Protein AF-A0A5N5F426-F1 (afdb_monomer_lite)

Structure (mmCIF, N/CA/C/O backbone):
data_AF-A0A5N5F426-F1
#
_entry.id   AF-A0A5N5F426-F1
#
loop_
_atom_site.group_PDB
_atom_site.id
_atom_site.type_symbol
_atom_site.label_atom_id
_atom_site.label_alt_id
_atom_site.label_comp_id
_atom_site.label_asym_id
_atom_site.l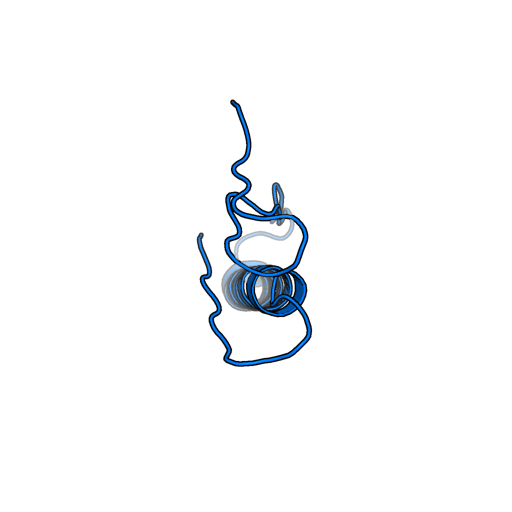abel_entity_id
_atom_site.label_seq_id
_atom_site.pdbx_PDB_ins_code
_atom_site.Cartn_x
_atom_site.Cartn_y
_atom_site.Cartn_z
_atom_site.occupancy
_atom_site.B_iso_or_equiv
_atom_site.auth_seq_id
_atom_site.auth_comp_id
_atom_site.auth_asym_id
_atom_site.auth_atom_id
_atom_site.pdbx_PDB_model_num
ATOM 1 N N . MET A 1 1 ? -1.327 -3.997 -9.449 1.00 89.88 1 MET A N 1
ATOM 2 C CA . MET A 1 1 ? -0.793 -4.943 -8.447 1.00 89.88 1 MET A CA 1
ATOM 3 C C . MET A 1 1 ? -1.510 -4.627 -7.158 1.00 89.88 1 MET A C 1
ATOM 5 O O . MET A 1 1 ? -1.666 -3.449 -6.867 1.00 89.88 1 MET A O 1
ATOM 9 N N . GLU A 1 2 ? -1.985 -5.638 -6.449 1.00 95.19 2 GLU A N 1
ATOM 10 C CA . GLU A 1 2 ? -2.855 -5.462 -5.286 1.00 95.19 2 GLU A CA 1
ATOM 11 C C . GLU A 1 2 ? -2.267 -6.205 -4.090 1.00 95.19 2 GLU A C 1
ATOM 13 O O . GLU A 1 2 ? -1.557 -7.200 -4.257 1.00 95.19 2 GLU A O 1
ATOM 18 N N . ALA A 1 3 ? -2.525 -5.689 -2.892 1.00 97.44 3 ALA A N 1
ATOM 19 C CA . ALA A 1 3 ? -2.109 -6.301 -1.642 1.00 97.44 3 ALA A CA 1
ATOM 20 C C . ALA A 1 3 ? -3.218 -6.138 -0.601 1.00 97.44 3 ALA A C 1
ATOM 22 O O . ALA A 1 3 ? -3.744 -5.041 -0.417 1.00 97.44 3 ALA A O 1
ATOM 23 N N . GLU A 1 4 ? -3.527 -7.225 0.099 1.00 97.62 4 GLU A N 1
ATOM 24 C CA . GLU A 1 4 ? -4.489 -7.253 1.196 1.00 97.62 4 GLU A CA 1
ATOM 25 C C . GLU A 1 4 ? -3.774 -7.640 2.493 1.00 97.62 4 GLU A C 1
ATOM 27 O O . GLU A 1 4 ? -2.892 -8.502 2.506 1.00 97.62 4 GLU A O 1
ATOM 32 N N . ALA A 1 5 ? -4.148 -6.987 3.589 1.00 97.56 5 ALA A N 1
ATOM 33 C CA . ALA A 1 5 ? -3.672 -7.306 4.924 1.00 97.56 5 ALA A CA 1
ATOM 34 C C . ALA A 1 5 ? -4.868 -7.409 5.873 1.00 97.56 5 ALA A C 1
ATOM 36 O O . ALA A 1 5 ? -5.801 -6.610 5.799 1.00 97.56 5 ALA A O 1
ATOM 37 N N . SER A 1 6 ? -4.818 -8.371 6.793 1.00 96.94 6 SER A N 1
ATOM 38 C CA . SER A 1 6 ? -5.814 -8.543 7.849 1.00 96.94 6 SER A CA 1
ATOM 39 C C . SER A 1 6 ? -5.126 -8.819 9.184 1.00 96.94 6 SER A C 1
ATOM 41 O O . SER A 1 6 ? -4.053 -9.419 9.246 1.00 96.94 6 SER A O 1
ATOM 43 N N . SER A 1 7 ? -5.715 -8.321 10.272 1.00 96.44 7 SER A N 1
ATOM 44 C CA . SER A 1 7 ? -5.208 -8.533 11.627 1.00 96.44 7 SER A CA 1
ATOM 45 C C . SER A 1 7 ? -6.326 -8.382 12.651 1.00 96.44 7 SER A C 1
ATOM 47 O O . SER A 1 7 ? -7.275 -7.624 12.450 1.00 96.44 7 SER A O 1
ATOM 49 N N . THR A 1 8 ? -6.192 -9.083 13.777 1.00 94.88 8 THR A N 1
ATOM 50 C CA . THR A 1 8 ? -7.036 -8.878 14.959 1.00 94.88 8 THR A CA 1
ATOM 51 C C . THR A 1 8 ? -6.271 -7.987 15.934 1.00 94.88 8 THR A C 1
ATOM 53 O O . THR A 1 8 ? -5.490 -8.465 16.754 1.00 94.88 8 THR A O 1
ATOM 56 N N . GLY A 1 9 ? -6.452 -6.672 15.810 1.00 92.81 9 GLY A N 1
ATOM 57 C CA . GLY A 1 9 ? -5.707 -5.676 16.578 1.00 92.81 9 GLY A CA 1
ATOM 58 C C . GLY A 1 9 ? -6.522 -4.421 16.881 1.00 92.81 9 GLY A C 1
ATOM 59 O O . GLY A 1 9 ? -7.633 -4.239 16.391 1.00 92.81 9 GLY A O 1
ATOM 60 N N . LYS A 1 10 ? -5.961 -3.538 17.716 1.00 93.56 10 LYS A N 1
ATOM 61 C CA . LYS A 1 10 ? -6.589 -2.248 18.067 1.00 93.56 10 LYS A CA 1
ATOM 62 C C . LYS A 1 10 ? -6.406 -1.173 16.988 1.00 93.56 10 LYS A C 1
ATOM 64 O O . LYS A 1 10 ? -7.060 -0.136 17.053 1.00 93.56 10 LYS A O 1
ATOM 69 N N . THR A 1 11 ? -5.507 -1.403 16.037 1.00 94.06 11 THR A N 1
ATOM 70 C CA . THR A 1 11 ? -5.166 -0.487 14.946 1.00 94.06 11 THR A CA 1
ATOM 71 C C . THR A 1 11 ? -5.477 -1.139 13.607 1.00 94.06 11 THR A C 1
ATOM 73 O O . THR A 1 11 ? -5.445 -2.364 13.494 1.00 94.06 11 THR A O 1
ATOM 76 N N . GLY A 1 12 ? -5.780 -0.315 12.603 1.00 94.38 12 GLY A N 1
ATOM 77 C CA . GLY A 1 12 ? -5.926 -0.783 11.230 1.00 94.38 12 GLY A CA 1
ATOM 78 C C . GLY A 1 12 ? -4.599 -1.263 10.639 1.00 94.38 12 GLY A C 1
ATOM 79 O O . GLY A 1 12 ? -3.537 -1.078 11.241 1.00 94.38 12 GLY A O 1
ATOM 80 N N . VAL A 1 13 ? -4.699 -1.908 9.476 1.00 97.44 13 VAL A N 1
ATOM 81 C CA . VAL A 1 13 ? -3.568 -2.482 8.729 1.00 97.44 13 VAL A CA 1
ATOM 82 C C . VAL A 1 13 ? -3.352 -1.807 7.368 1.00 97.44 13 VAL A C 1
ATOM 84 O O . VAL A 1 13 ? -2.851 -2.406 6.415 1.00 97.44 13 VAL A O 1
ATOM 87 N 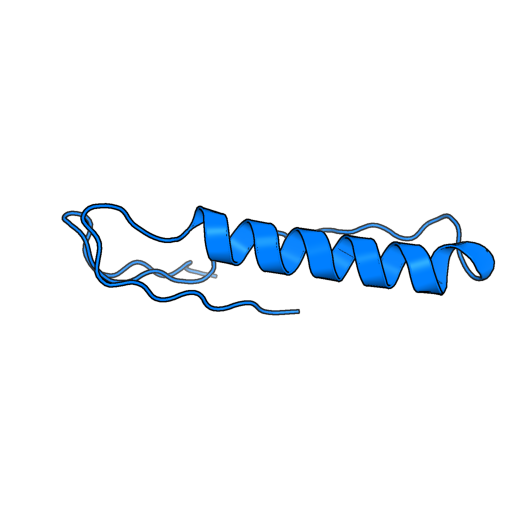N . GLU A 1 14 ? -3.762 -0.540 7.244 1.00 96.88 14 GLU A N 1
ATOM 88 C CA . GLU A 1 14 ? -3.639 0.225 5.999 1.00 96.88 14 GLU A CA 1
ATOM 89 C C . GLU A 1 14 ? -2.171 0.335 5.555 1.00 96.88 14 GLU A C 1
ATOM 91 O O . GLU A 1 14 ? -1.853 0.256 4.367 1.00 96.88 14 GLU A O 1
ATOM 96 N N . MET A 1 15 ? -1.259 0.488 6.519 1.00 97.19 15 MET A N 1
ATOM 97 C CA . MET A 1 15 ? 0.170 0.635 6.255 1.00 97.19 15 MET A CA 1
ATOM 98 C C . MET A 1 15 ? 0.819 -0.678 5.823 1.00 97.19 15 MET A C 1
ATOM 100 O O . MET A 1 15 ? 1.759 -0.654 5.036 1.00 97.19 15 MET A O 1
ATOM 104 N N . GLU A 1 16 ? 0.355 -1.814 6.326 1.00 97.94 16 GLU A N 1
ATOM 105 C CA . GLU A 1 16 ? 0.840 -3.150 5.995 1.00 97.94 16 GLU A CA 1
ATOM 106 C C . GLU A 1 16 ? 0.524 -3.469 4.533 1.00 97.94 16 GLU A C 1
ATOM 108 O O . GLU A 1 16 ? 1.427 -3.851 3.788 1.00 97.94 16 GLU A O 1
ATOM 113 N N . ALA A 1 17 ? -0.712 -3.205 4.098 1.00 97.81 17 ALA A N 1
ATOM 114 C CA . ALA A 1 17 ? -1.117 -3.367 2.704 1.00 97.81 17 ALA A CA 1
ATOM 115 C C . ALA A 1 17 ? -0.323 -2.438 1.762 1.00 97.81 17 ALA A C 1
ATOM 117 O O . ALA A 1 17 ? 0.253 -2.892 0.771 1.00 97.81 17 ALA A O 1
ATOM 118 N N . MET A 1 18 ? -0.203 -1.145 2.097 1.00 97.69 18 MET A N 1
ATOM 119 C CA . MET A 1 18 ? 0.542 -0.189 1.262 1.00 97.69 18 MET A CA 1
ATOM 120 C C . MET A 1 18 ? 2.049 -0.479 1.217 1.00 97.69 18 MET A C 1
ATOM 122 O O . MET A 1 18 ? 2.682 -0.325 0.171 1.00 97.69 18 MET A O 1
ATOM 126 N N . LYS A 1 19 ? 2.650 -0.928 2.324 1.00 98.00 19 LYS A N 1
ATOM 127 C CA . LYS A 1 19 ? 4.060 -1.349 2.335 1.00 98.00 19 LYS A CA 1
ATOM 128 C C . LYS A 1 19 ? 4.265 -2.594 1.487 1.00 98.00 19 LYS A C 1
ATOM 130 O O . LYS A 1 19 ? 5.229 -2.626 0.729 1.00 98.00 19 LYS A O 1
ATOM 135 N N . ALA A 1 20 ? 3.371 -3.578 1.581 1.00 98.19 20 ALA A N 1
ATOM 136 C CA . ALA A 1 20 ? 3.453 -4.790 0.776 1.00 98.19 20 ALA A CA 1
ATOM 137 C C . ALA A 1 20 ? 3.481 -4.450 -0.721 1.00 98.19 20 ALA A C 1
ATOM 139 O O . ALA A 1 20 ? 4.437 -4.818 -1.403 1.00 98.19 20 ALA A O 1
ATOM 140 N N . VAL A 1 21 ? 2.523 -3.658 -1.219 1.00 97.88 21 VAL A N 1
ATOM 141 C CA . VAL A 1 21 ? 2.500 -3.286 -2.646 1.00 97.88 21 VAL A CA 1
ATOM 142 C C . VAL A 1 21 ? 3.731 -2.463 -3.053 1.00 97.88 21 VAL A C 1
ATOM 144 O O . VAL A 1 21 ? 4.269 -2.658 -4.142 1.00 97.88 21 VAL A O 1
ATOM 147 N N . SER A 1 22 ? 4.232 -1.598 -2.163 1.00 97.94 22 SER A N 1
ATOM 148 C CA . SER A 1 22 ? 5.435 -0.794 -2.417 1.00 97.94 22 SER A CA 1
ATOM 149 C C . SER A 1 22 ? 6.681 -1.665 -2.560 1.00 97.94 22 SER A C 1
ATOM 151 O O . SER A 1 22 ? 7.453 -1.489 -3.500 1.00 97.94 22 SER A O 1
ATOM 153 N N . VAL A 1 23 ? 6.872 -2.625 -1.649 1.00 98.06 23 VAL A N 1
ATOM 154 C CA . VAL A 1 23 ? 8.015 -3.546 -1.686 1.00 98.06 23 VAL A CA 1
ATOM 155 C C . VAL A 1 23 ? 7.950 -4.419 -2.931 1.00 98.06 23 VAL A C 1
ATOM 157 O O . VAL A 1 23 ? 8.956 -4.527 -3.621 1.00 98.06 23 VAL A O 1
ATOM 160 N N . VAL A 1 24 ? 6.783 -4.969 -3.280 1.00 97.94 24 VAL A N 1
ATOM 161 C CA . VAL A 1 24 ? 6.660 -5.777 -4.503 1.00 97.94 24 VAL A CA 1
ATOM 162 C C . VAL A 1 24 ? 6.927 -4.927 -5.753 1.00 97.94 24 VAL A C 1
ATOM 164 O O . VAL A 1 24 ? 7.642 -5.372 -6.650 1.00 97.94 24 VAL A O 1
ATOM 167 N N . GLY A 1 25 ? 6.453 -3.676 -5.797 1.00 97.56 25 GLY A N 1
ATOM 168 C CA . GLY A 1 25 ? 6.787 -2.734 -6.869 1.00 97.56 25 GLY A CA 1
ATOM 169 C C . GLY A 1 25 ? 8.296 -2.488 -6.992 1.00 97.56 25 GLY A C 1
ATOM 170 O O . GLY A 1 25 ? 8.842 -2.515 -8.097 1.00 97.56 25 GLY A O 1
ATOM 171 N N . LEU A 1 26 ? 8.990 -2.316 -5.864 1.00 97.62 26 LEU A N 1
ATOM 172 C CA . LEU A 1 26 ? 10.449 -2.176 -5.824 1.00 97.62 26 LEU A CA 1
ATOM 173 C C . LEU A 1 26 ? 11.165 -3.457 -6.264 1.00 97.62 26 LEU A C 1
ATOM 175 O O . LEU A 1 26 ? 12.164 -3.373 -6.974 1.00 97.62 26 LEU A O 1
ATOM 179 N N . THR A 1 27 ? 10.650 -4.633 -5.907 1.00 97.81 27 THR A N 1
ATOM 180 C CA . THR A 1 27 ? 11.189 -5.920 -6.365 1.00 97.81 27 THR A CA 1
ATOM 181 C C . THR A 1 27 ? 11.068 -6.067 -7.880 1.00 97.81 27 THR A C 1
ATOM 183 O O . THR A 1 27 ? 12.037 -6.437 -8.538 1.00 97.81 27 THR A O 1
ATOM 186 N N . VAL A 1 28 ? 9.921 -5.713 -8.469 1.00 96.50 28 VAL A N 1
ATOM 187 C CA . VAL A 1 28 ? 9.755 -5.726 -9.933 1.00 96.50 28 VAL A CA 1
ATOM 188 C C . VAL A 1 28 ? 10.692 -4.723 -10.600 1.00 96.50 28 VAL A C 1
ATOM 190 O O . VAL A 1 28 ? 11.335 -5.049 -11.598 1.00 96.50 28 VAL A O 1
ATOM 193 N N . HIS A 1 29 ? 10.827 -3.521 -10.033 1.00 96.19 29 HIS A N 1
ATOM 194 C CA . HIS A 1 29 ? 11.805 -2.552 -10.516 1.00 96.19 29 HIS A CA 1
ATOM 195 C C . HIS A 1 29 ? 13.224 -3.142 -10.487 1.00 96.19 29 HIS A C 1
ATOM 197 O O . HIS A 1 29 ? 13.954 -3.027 -11.469 1.00 96.19 29 HIS A O 1
ATOM 203 N N . ASP A 1 30 ? 13.614 -3.808 -9.399 1.00 97.38 30 ASP A N 1
ATOM 204 C CA . ASP A 1 30 ? 14.929 -4.434 -9.257 1.00 97.38 30 ASP A CA 1
ATOM 205 C C . ASP A 1 30 ? 15.214 -5.479 -10.345 1.00 97.38 30 ASP A C 1
ATOM 207 O O . ASP A 1 30 ? 16.285 -5.461 -10.953 1.00 97.38 30 ASP A O 1
ATOM 211 N N . MET A 1 31 ? 14.226 -6.320 -10.653 1.00 97.50 31 MET A N 1
ATOM 212 C CA . MET A 1 31 ? 14.329 -7.357 -11.682 1.00 97.50 31 MET A CA 1
ATOM 213 C C . MET A 1 31 ? 14.398 -6.787 -13.107 1.00 97.50 31 MET A C 1
ATOM 215 O O . MET A 1 31 ? 15.034 -7.378 -13.979 1.00 97.50 31 MET A O 1
ATOM 219 N N . CYS A 1 32 ? 13.764 -5.639 -13.363 1.00 96.50 32 CYS A N 1
ATOM 220 C CA . CYS A 1 32 ? 13.629 -5.073 -14.709 1.00 96.50 32 CYS A CA 1
ATOM 221 C C . CYS A 1 32 ? 14.567 -3.888 -15.004 1.00 96.50 32 CYS A C 1
ATOM 223 O O . CYS A 1 32 ? 14.690 -3.492 -16.167 1.00 96.50 32 CYS A O 1
ATOM 225 N N . LYS A 1 33 ? 15.272 -3.340 -14.001 1.00 94.62 33 LYS A N 1
ATOM 226 C CA . LYS A 1 33 ? 16.120 -2.133 -14.137 1.00 94.62 33 LYS A CA 1
ATOM 227 C C . LYS A 1 33 ? 17.220 -2.235 -15.199 1.00 94.62 33 LYS A C 1
ATOM 229 O O . LYS A 1 33 ? 17.705 -1.214 -15.680 1.00 94.62 33 LYS A O 1
ATOM 234 N N . ALA A 1 34 ? 17.636 -3.452 -15.556 1.00 95.94 34 ALA A N 1
ATOM 235 C CA . ALA A 1 34 ? 18.625 -3.683 -16.609 1.00 95.94 34 ALA A CA 1
ATOM 236 C C . ALA A 1 34 ? 18.049 -3.449 -18.017 1.00 95.94 34 ALA A C 1
ATOM 238 O O . ALA A 1 34 ? 18.758 -2.963 -18.894 1.00 95.94 34 ALA A O 1
ATOM 239 N N . ALA A 1 35 ? 16.766 -3.762 -18.220 1.00 96.69 35 ALA A N 1
ATOM 240 C CA . ALA A 1 35 ? 16.080 -3.599 -19.498 1.00 96.69 35 ALA A CA 1
ATOM 241 C C . ALA A 1 35 ? 15.528 -2.178 -19.686 1.00 96.69 35 ALA A C 1
ATOM 243 O O . ALA A 1 35 ? 15.518 -1.660 -20.800 1.00 96.69 35 ALA A O 1
ATOM 244 N N . SER A 1 36 ? 15.082 -1.531 -18.605 1.00 94.50 36 SER A N 1
ATOM 245 C CA . SER A 1 36 ? 14.585 -0.156 -18.643 1.00 94.50 36 SER A CA 1
ATOM 246 C C . SER A 1 36 ? 14.952 0.609 -17.377 1.00 94.50 36 SER A C 1
ATOM 248 O O . SER A 1 36 ? 14.667 0.173 -16.265 1.00 94.50 36 SER A O 1
ATOM 250 N N . LYS A 1 37 ? 15.544 1.795 -17.557 1.00 90.56 37 LYS A N 1
ATOM 251 C CA . LYS A 1 37 ? 15.891 2.718 -16.463 1.00 90.56 37 LYS A CA 1
ATOM 252 C C . LYS A 1 37 ? 14.775 3.711 -16.128 1.00 90.56 37 LYS A C 1
ATOM 254 O O . LYS A 1 37 ? 14.897 4.444 -15.156 1.00 90.56 37 LYS A O 1
ATOM 259 N N . SER A 1 38 ? 13.720 3.775 -16.939 1.00 94.94 38 SER A N 1
ATOM 260 C CA . SER A 1 38 ? 12.617 4.734 -16.786 1.00 94.94 38 SER A CA 1
ATOM 261 C C . SER A 1 38 ? 11.394 4.141 -16.080 1.00 94.94 38 SER A C 1
ATOM 263 O O . SER A 1 38 ? 10.314 4.730 -16.130 1.00 94.94 38 SER A O 1
ATOM 265 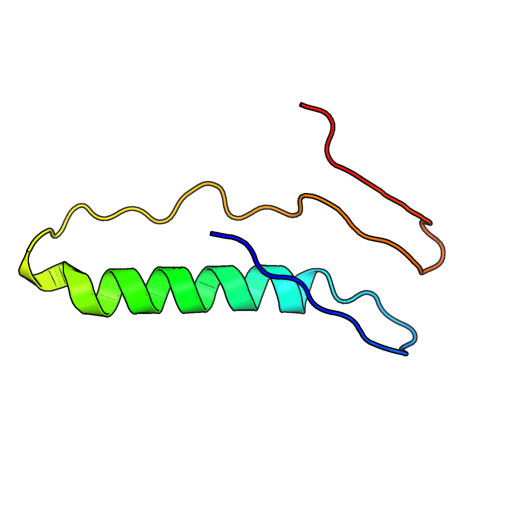N N . ILE A 1 39 ? 11.545 2.981 -15.433 1.00 96.44 39 ILE A N 1
ATOM 266 C CA . ILE A 1 39 ? 10.469 2.334 -14.680 1.00 96.44 39 ILE A CA 1
ATOM 267 C C . ILE A 1 39 ? 10.016 3.284 -13.568 1.00 96.44 39 ILE A C 1
ATOM 269 O O . ILE A 1 39 ? 10.810 3.722 -12.739 1.00 96.44 39 ILE A O 1
ATOM 273 N N . ARG A 1 40 ? 8.719 3.593 -13.547 1.00 96.81 40 ARG A N 1
ATOM 274 C CA . ARG A 1 40 ? 8.081 4.358 -12.476 1.00 96.81 40 ARG A CA 1
ATOM 275 C C . ARG A 1 40 ? 7.092 3.466 -11.749 1.00 96.81 40 ARG A C 1
ATOM 277 O O . ARG A 1 40 ? 6.303 2.777 -12.388 1.00 96.81 40 ARG A O 1
ATOM 284 N N . ILE A 1 41 ? 7.132 3.519 -10.425 1.00 96.88 41 ILE A N 1
ATOM 285 C CA . ILE A 1 41 ? 6.105 2.941 -9.563 1.00 96.88 41 ILE A CA 1
ATOM 286 C C . ILE A 1 41 ? 5.135 4.081 -9.254 1.00 96.88 41 ILE A C 1
ATOM 288 O O . ILE A 1 41 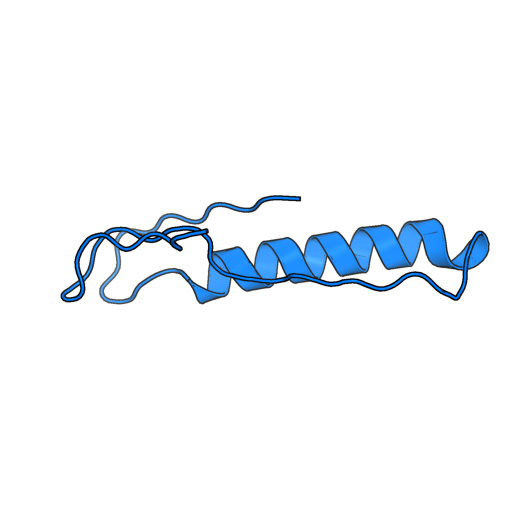? 5.550 5.102 -8.704 1.00 96.88 41 ILE A O 1
ATOM 292 N N . THR A 1 42 ? 3.877 3.948 -9.660 1.00 96.62 42 THR A N 1
ATOM 293 C CA . THR A 1 42 ? 2.843 4.980 -9.493 1.00 96.62 42 THR A CA 1
ATOM 294 C C . THR A 1 42 ? 1.613 4.396 -8.812 1.00 96.62 42 THR A C 1
ATOM 296 O O . THR A 1 42 ? 1.525 3.186 -8.612 1.00 96.62 42 THR A O 1
ATOM 299 N N . ASP A 1 43 ? 0.688 5.275 -8.423 1.00 95.50 43 ASP A N 1
ATOM 300 C CA . ASP A 1 43 ? -0.659 4.902 -7.976 1.00 95.50 43 ASP A CA 1
ATOM 301 C C . ASP A 1 43 ? -0.694 3.943 -6.774 1.00 95.50 43 ASP A C 1
ATOM 303 O O . ASP A 1 43 ? -1.629 3.164 -6.609 1.00 95.50 43 ASP A O 1
ATOM 307 N N . ILE A 1 44 ? 0.305 4.031 -5.885 1.00 96.56 44 ILE A N 1
ATOM 308 C CA . ILE A 1 44 ? 0.255 3.365 -4.579 1.00 96.56 44 ILE A CA 1
ATOM 309 C C . ILE A 1 44 ? -0.784 4.087 -3.727 1.00 96.56 44 ILE A C 1
ATOM 311 O O . ILE A 1 44 ? -0.572 5.215 -3.277 1.00 96.56 44 ILE A O 1
ATOM 315 N N . ARG A 1 45 ? -1.918 3.427 -3.507 1.00 95.94 45 ARG A N 1
ATOM 316 C CA . ARG A 1 45 ? -3.053 3.986 -2.779 1.00 95.94 45 ARG A CA 1
ATOM 317 C C . ARG A 1 45 ? -3.868 2.886 -2.112 1.00 95.94 45 ARG A C 1
ATOM 319 O O . ARG A 1 45 ? -3.832 1.732 -2.522 1.00 95.94 45 ARG A O 1
ATOM 326 N N . LEU A 1 46 ? -4.607 3.266 -1.076 1.00 96.69 46 LEU A N 1
ATOM 327 C CA . LEU A 1 46 ? -5.584 2.394 -0.431 1.00 96.69 46 LEU A CA 1
ATOM 328 C C . LEU A 1 46 ? -6.892 2.405 -1.236 1.00 96.69 46 LEU A C 1
ATOM 330 O O . LEU A 1 46 ? -7.408 3.494 -1.513 1.00 96.69 46 LEU A O 1
ATOM 334 N N . GLU A 1 47 ? -7.408 1.225 -1.578 1.00 97.00 47 GLU A N 1
ATOM 335 C CA . GLU A 1 47 ? -8.677 1.041 -2.310 1.00 97.00 47 GLU A CA 1
ATOM 336 C C . GLU A 1 47 ? -9.858 0.774 -1.367 1.00 97.00 47 GLU A C 1
ATOM 338 O O . GLU A 1 47 ? -10.953 1.308 -1.544 1.00 97.00 47 GLU A O 1
ATOM 343 N N . SER A 1 48 ? -9.630 0.006 -0.303 1.00 96.44 48 SER A N 1
ATOM 344 C CA . SER A 1 48 ? -10.647 -0.281 0.705 1.00 96.44 48 SER A CA 1
ATOM 345 C C . SER A 1 48 ? -10.032 -0.568 2.065 1.00 96.44 48 SER A C 1
ATOM 347 O O . SER A 1 48 ? -8.909 -1.063 2.163 1.00 96.44 48 SER A O 1
ATOM 349 N N . LYS A 1 49 ? -10.795 -0.311 3.125 1.00 95.94 49 LYS A N 1
ATOM 350 C CA . LYS A 1 49 ? -10.523 -0.828 4.466 1.00 95.94 49 LYS A CA 1
ATOM 351 C C . LYS A 1 49 ? -11.814 -1.135 5.206 1.00 95.94 49 LYS A C 1
ATOM 353 O O . LYS A 1 49 ? -12.836 -0.482 5.005 1.00 95.94 49 LYS A O 1
ATOM 358 N N . THR A 1 50 ? -11.741 -2.079 6.131 1.00 95.56 50 THR A N 1
ATOM 359 C CA . THR A 1 50 ? -12.847 -2.428 7.023 1.00 95.56 50 THR A CA 1
ATOM 360 C C . THR A 1 50 ? -12.365 -2.525 8.462 1.00 95.56 50 THR A C 1
ATOM 362 O O . THR A 1 50 ? -11.224 -2.907 8.712 1.00 95.56 50 THR A O 1
ATOM 365 N N . GLY A 1 51 ? -13.257 -2.241 9.410 1.00 9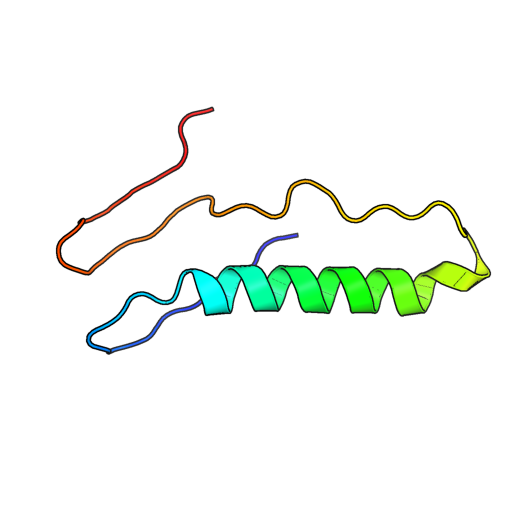2.00 51 GLY A N 1
ATOM 366 C CA . GLY A 1 51 ? -12.977 -2.361 10.840 1.00 92.00 51 GLY A CA 1
ATOM 367 C C . GLY A 1 51 ? -12.478 -1.071 11.495 1.00 92.00 51 GLY A C 1
ATOM 368 O O . GLY A 1 51 ? -12.292 -0.031 10.863 1.00 92.00 51 GLY A O 1
ATOM 369 N N . GLY A 1 52 ? -12.302 -1.135 12.815 1.00 90.56 52 GLY A N 1
ATOM 370 C CA . GLY A 1 52 ? -12.005 0.034 13.640 1.00 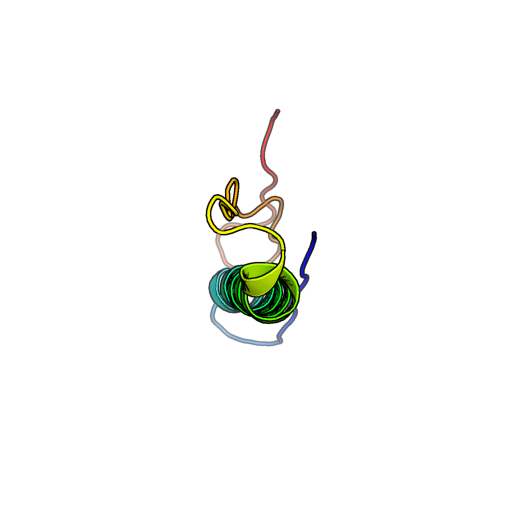90.56 52 GLY A CA 1
ATOM 371 C C . GLY A 1 52 ? -13.191 0.996 13.788 1.00 90.56 52 GLY A C 1
ATOM 372 O O . GLY A 1 52 ? -14.279 0.785 13.254 1.00 90.56 52 GLY A O 1
ATOM 373 N N . LYS A 1 53 ? -12.974 2.085 14.535 1.00 88.31 53 LYS A N 1
ATOM 374 C CA . LYS A 1 53 ? -14.007 3.101 14.821 1.00 88.31 53 LYS A CA 1
ATOM 375 C C . LYS A 1 53 ? -14.537 3.789 13.555 1.00 88.31 53 LYS A C 1
ATOM 377 O O . LYS A 1 53 ? -15.673 4.244 13.540 1.00 88.31 53 LYS A O 1
ATOM 382 N N . SER A 1 54 ? -13.706 3.880 12.520 1.00 85.69 54 SER A N 1
ATOM 383 C CA . SER A 1 54 ? -14.033 4.530 11.248 1.00 85.69 54 SER A CA 1
ATOM 384 C C . SER A 1 54 ? -15.005 3.726 10.380 1.00 85.69 54 SER A C 1
ATOM 386 O O . SER A 1 54 ? -15.563 4.292 9.448 1.00 85.69 54 SER A O 1
ATOM 388 N N . GLY A 1 55 ? -15.208 2.436 10.672 1.00 91.12 55 GLY A N 1
ATOM 389 C CA . GLY A 1 55 ? -16.056 1.561 9.867 1.00 91.12 55 GLY A CA 1
ATOM 390 C C . GLY A 1 55 ? -15.450 1.198 8.508 1.00 91.12 55 GLY A C 1
ATOM 391 O O . GLY A 1 55 ? -14.243 1.318 8.290 1.00 91.12 55 GLY A O 1
ATOM 392 N N . ALA A 1 56 ? -16.303 0.697 7.611 1.00 94.19 56 ALA A N 1
ATOM 393 C CA . ALA A 1 56 ? -15.916 0.366 6.245 1.00 94.19 56 ALA A CA 1
ATOM 394 C C . ALA A 1 56 ? -15.728 1.639 5.410 1.00 94.19 56 ALA A C 1
ATOM 396 O O . ALA A 1 56 ? -16.539 2.560 5.470 1.00 94.19 56 ALA A O 1
ATOM 397 N N . TRP A 1 57 ? -14.658 1.667 4.626 1.00 95.75 57 TRP A N 1
ATOM 398 C CA . TRP A 1 57 ? -14.343 2.735 3.690 1.00 95.75 57 TRP A CA 1
ATOM 399 C C . TRP A 1 57 ? -13.864 2.124 2.376 1.00 95.75 57 TRP A C 1
ATOM 401 O O . TRP A 1 57 ? -13.112 1.148 2.378 1.00 95.75 57 TRP A O 1
ATOM 411 N N . SER A 1 58 ? -14.278 2.715 1.263 1.00 95.69 58 SER A N 1
ATOM 412 C CA . SER A 1 58 ? -13.818 2.370 -0.078 1.00 95.69 58 SER A CA 1
ATOM 413 C C . SER A 1 58 ? -13.614 3.656 -0.868 1.00 95.69 58 SER A C 1
ATOM 415 O O . SER A 1 58 ? -14.290 4.656 -0.617 1.00 95.69 58 SER A O 1
ATOM 417 N N . ARG A 1 59 ? -12.633 3.649 -1.765 1.00 93.81 59 ARG A N 1
ATOM 418 C CA . ARG A 1 59 ? -12.369 4.752 -2.680 1.00 93.81 59 ARG A CA 1
ATOM 419 C C . ARG A 1 59 ? -13.485 4.819 -3.728 1.00 93.81 59 ARG A C 1
ATOM 421 O O . ARG A 1 59 ? -13.731 3.838 -4.416 1.00 93.81 59 ARG A O 1
ATOM 428 N N . GLU A 1 60 ? -14.140 5.970 -3.834 1.00 81.88 60 GLU A N 1
ATOM 429 C CA . GLU A 1 60 ? -15.023 6.287 -4.965 1.00 81.88 60 GLU A CA 1
ATOM 430 C C . GLU A 1 60 ? -14.158 6.656 -6.187 1.00 81.88 60 GLU A C 1
ATOM 432 O O . GLU A 1 60 ? -13.082 7.239 -6.005 1.00 81.88 60 GLU A O 1
ATOM 437 N N . GLU A 1 61 ? -14.585 6.249 -7.390 1.00 61.72 61 GLU A N 1
ATOM 438 C CA . GLU A 1 61 ? -13.858 6.464 -8.661 1.00 61.72 61 GLU A CA 1
ATOM 439 C C . GLU A 1 61 ? -13.595 7.942 -8.988 1.00 61.72 61 GLU A C 1
ATOM 441 O O . GLU A 1 61 ? -14.517 8.776 -8.831 1.00 61.72 61 GLU A O 1
#

InterPro domains:
  IPR002820 Molybdopterin cofactor biosynthesis C (MoaC) domain [PF01967] (2-52)
  IPR036522 Molybdopterin cofactor biosynthesis C (MoaC) domain superfamily [G3DSA:3.30.70.640] (1-61)
  IPR036522 Molybdopterin cofactor biosynthesis C (MoaC) domain superfamily [SSF55040] (3-57)

Radius of gyration: 14.51 Å; chains: 1; bounding box: 35×15×38 Å

Organism: NCBI:txid2448454

Foldseek 3Di:
DFFDDDDDDQDWCQVVRLVVLVVVLVVVCVVCCVVDVPDDDDDSDDAWDADDPVGTDGDDD

pLDDT: mean 94.84, std 5.27, range [61.72, 98.19]

Secondary structure (DSSP, 8-state):
--------SSS--HHHHHHHHHHHHHHHHHHHTTT-S----------EE--STT--EE---

Sequence (61 aa):
MEAEASSTGKTGVEMEAMKAVSVVGLTVHDMCKAASKSIRITDIRLESKTGGKSGAWSREE